Protein AF-A0A383DYS8-F1 (afdb_monomer)

Solvent-accessible surface area (backbone atoms only — not comparable to full-atom values): 9054 Å² total; per-residue (Å²): 128,82,78,62,82,62,44,72,35,38,38,35,39,25,39,68,44,49,93,46,47,67,66,48,52,56,53,42,58,74,73,29,46,43,24,42,40,34,39,38,28,48,48,77,87,46,41,57,58,42,48,42,67,73,48,41,91,78,48,90,50,49,67,63,46,38,71,62,23,44,69,60,57,23,38,40,39,34,32,31,39,77,76,75,42,75,44,79,42,90,48,103,81,53,85,42,67,26,31,48,66,52,46,52,49,50,55,51,52,20,60,74,74,68,41,85,82,34,51,49,61,36,39,31,69,66,48,25,32,52,51,37,27,34,73,70,70,28,49,59,75,68,46,52,75,75,49,53,90,55,49,88,82,67,72,44,79,44,82,55,65,64,106

Sequence (163 aa):
MPKSDSKLYLFIIWEKSRNKTDEILDDLRKKFVIRDVYQVKWSKENFLNNLRRFYGKTLPDAQEKAKVCGTGPFLVIIISDLYPKFDYSENMFEEDLVNSNINESKIKYRKWIGGDFTVHSSISDNETSHNLTLLFGKNPHDFEKDLPEEWNGSIKNLELDLI

Foldseek 3Di:
DPFDPWDKKKKKQFPLLCPCVVVLVVVCVVFWFFFAKAFEAEDLVCQLVLQCQLCPPVPPHSVVLCVQRPRGTMMMIMTTGRDFDWDFDPDVPDTATFGPVQVVSQVVSCVVSVHPSSMDMDGGLVSRQSNCCFRPVDGRVVVVVPTHPHYPPDYHYYYDGTD

Organism: NCBI:txid408172

Nearest PDB structures (foldseek):
  8otz-assembly1_AV  TM=6.382E-01  e=3.221E-04  Bos taurus
  1mn9-assembly1_A  TM=6.328E-01  e=7.641E-04  Dictyostelium discoideum
  1nsp-assembly1_A  TM=6.684E-01  e=1.937E-03  Dictyostelium discoideum
  2az3-assembly2_E  TM=6.069E-01  e=2.527E-03  Halobacterium salinarum
  9cpc-assembly1_4W  TM=6.355E-01  e=2.700E-03  Sus scrofa

pLDDT: mean 90.36, std 12.46, range [33.91, 98.62]

Radius of gyration: 15.09 Å; Cα contacts (8 Å, |Δi|>4): 283; chains: 1; bounding box: 35×35×38 Å

Mean predicted aligned error: 4.65 Å

Structure (mmCIF, N/CA/C/O backbone):
data_AF-A0A383DYS8-F1
#
_entry.id   AF-A0A383DYS8-F1
#
loop_
_atom_site.group_PDB
_atom_site.id
_atom_site.type_symbol
_atom_site.label_atom_id
_atom_site.label_alt_id
_atom_site.label_comp_id
_atom_site.label_asym_id
_atom_site.label_entity_id
_atom_site.label_seq_id
_atom_site.pdbx_PDB_ins_code
_atom_site.Cartn_x
_atom_site.Cartn_y
_atom_site.Cartn_z
_atom_site.occupancy
_atom_site.B_iso_or_equiv
_atom_site.auth_seq_id
_atom_site.auth_comp_id
_atom_site.auth_asym_id
_atom_site.auth_atom_id
_atom_site.pdbx_PDB_model_num
ATOM 1 N N . MET A 1 1 ? 20.181 -12.292 -20.214 1.00 37.97 1 MET A N 1
ATOM 2 C CA . MET A 1 1 ? 20.217 -11.090 -19.354 1.00 37.97 1 MET A CA 1
ATOM 3 C C . MET A 1 1 ? 20.120 -11.568 -17.918 1.00 37.97 1 MET A C 1
ATOM 5 O O . MET A 1 1 ? 19.311 -12.464 -17.694 1.00 37.97 1 MET A O 1
ATOM 9 N N . PRO A 1 2 ? 20.948 -11.082 -16.979 1.00 33.91 2 PRO A N 1
ATOM 10 C CA . PRO A 1 2 ? 20.745 -11.434 -15.582 1.00 33.91 2 PRO A CA 1
ATOM 11 C C . PRO A 1 2 ? 19.365 -10.910 -15.173 1.00 33.91 2 PRO A C 1
ATOM 13 O O . PRO A 1 2 ? 19.028 -9.774 -15.508 1.00 33.91 2 PRO A O 1
ATOM 16 N N . LYS A 1 3 ? 18.547 -11.750 -14.525 1.00 38.38 3 LYS A N 1
ATOM 17 C CA . LYS A 1 3 ? 17.358 -11.282 -13.803 1.00 38.38 3 LYS A CA 1
ATOM 18 C C . LYS A 1 3 ? 17.862 -10.197 -12.853 1.00 38.38 3 LYS A C 1
ATOM 20 O O . LYS A 1 3 ? 18.691 -10.510 -12.005 1.00 38.38 3 LYS A O 1
ATOM 25 N N . SER A 1 4 ? 17.439 -8.943 -13.019 1.00 47.19 4 SER A N 1
ATOM 26 C CA . SER A 1 4 ? 17.582 -8.005 -11.908 1.00 47.19 4 SER A CA 1
ATOM 27 C C . SER A 1 4 ? 16.820 -8.608 -10.737 1.00 47.19 4 SER A C 1
ATOM 29 O O . SER A 1 4 ? 15.734 -9.154 -10.961 1.00 47.19 4 SER A O 1
ATOM 31 N N . ASP A 1 5 ? 17.378 -8.549 -9.531 1.00 59.31 5 ASP A N 1
ATOM 32 C CA . ASP A 1 5 ? 16.686 -9.000 -8.328 1.00 59.31 5 ASP A CA 1
ATOM 33 C C . ASP A 1 5 ? 15.311 -8.325 -8.288 1.00 59.31 5 ASP A C 1
ATOM 35 O O . ASP A 1 5 ? 15.200 -7.102 -8.188 1.00 59.31 5 ASP A O 1
ATOM 39 N N . SER A 1 6 ? 14.267 -9.125 -8.508 1.00 61.75 6 SER A N 1
ATOM 40 C CA . SER A 1 6 ? 12.882 -8.667 -8.523 1.00 61.75 6 SER A CA 1
ATOM 41 C C . SER A 1 6 ? 12.604 -8.006 -7.180 1.00 61.75 6 SER A C 1
ATOM 43 O O . SER A 1 6 ? 12.701 -8.664 -6.147 1.00 61.75 6 SER A O 1
ATOM 45 N N . LYS A 1 7 ? 12.263 -6.716 -7.184 1.00 84.81 7 LYS A N 1
ATOM 46 C CA . LYS A 1 7 ? 12.041 -5.969 -5.946 1.00 84.81 7 LYS A CA 1
ATOM 47 C C . LYS A 1 7 ? 10.571 -5.961 -5.569 1.00 84.81 7 LYS A C 1
ATOM 49 O O . LYS A 1 7 ? 9.701 -5.763 -6.422 1.00 84.81 7 LYS A O 1
ATOM 54 N N . LEU A 1 8 ? 10.314 -6.175 -4.282 1.00 93.56 8 LEU A N 1
ATOM 55 C CA . LEU A 1 8 ? 8.991 -6.010 -3.704 1.00 93.56 8 LEU A CA 1
ATOM 56 C C . LEU A 1 8 ? 8.644 -4.528 -3.593 1.00 93.56 8 LEU A C 1
ATOM 58 O O . LEU A 1 8 ? 9.478 -3.711 -3.218 1.00 93.56 8 LEU A O 1
ATOM 62 N N . TYR A 1 9 ? 7.386 -4.217 -3.864 1.00 96.75 9 TYR A N 1
ATOM 63 C CA . TYR A 1 9 ? 6.758 -2.938 -3.561 1.00 96.75 9 TYR A CA 1
ATOM 64 C C . TYR A 1 9 ? 5.349 -3.201 -3.045 1.00 96.75 9 TYR A C 1
ATOM 66 O O . TYR A 1 9 ? 4.821 -4.315 -3.150 1.00 96.75 9 TYR A O 1
ATOM 74 N N . LEU A 1 10 ? 4.709 -2.167 -2.513 1.00 97.69 10 LEU A N 1
ATOM 75 C CA . LEU A 1 10 ? 3.309 -2.254 -2.130 1.00 97.69 10 LEU A CA 1
ATOM 76 C C . LEU A 1 10 ? 2.503 -1.054 -2.588 1.00 97.69 10 LEU A C 1
ATOM 78 O O . LEU A 1 10 ? 3.003 0.066 -2.659 1.00 97.69 10 LEU A O 1
ATOM 82 N N . PHE A 1 11 ? 1.224 -1.309 -2.839 1.00 98.38 11 PHE A N 1
ATOM 83 C CA . PHE A 1 11 ? 0.191 -0.297 -3.002 1.00 98.38 11 PHE A CA 1
ATOM 84 C C . PHE A 1 11 ? -0.810 -0.401 -1.858 1.00 98.38 11 PHE A C 1
ATOM 86 O O . PHE A 1 11 ? -1.188 -1.499 -1.456 1.00 98.38 11 PHE A O 1
ATOM 93 N N . ILE A 1 12 ? -1.279 0.746 -1.372 1.00 98.06 12 ILE A N 1
ATOM 94 C CA . ILE A 1 12 ? -2.376 0.839 -0.415 1.00 98.06 12 ILE A CA 1
ATOM 95 C C . ILE A 1 12 ? -3.537 1.586 -1.056 1.00 98.06 12 ILE A C 1
ATOM 97 O O . ILE A 1 12 ? -3.393 2.749 -1.446 1.00 98.06 12 ILE A O 1
ATOM 101 N N . ILE A 1 13 ? -4.694 0.930 -1.113 1.00 97.56 13 ILE A N 1
ATOM 102 C CA . ILE A 1 13 ? -5.968 1.545 -1.485 1.00 97.56 13 ILE A CA 1
ATOM 103 C C . ILE A 1 13 ? -6.761 1.771 -0.204 1.00 97.56 13 ILE A C 1
ATOM 105 O O . ILE A 1 13 ? -7.290 0.826 0.388 1.00 97.56 13 ILE A O 1
ATOM 109 N N . TRP A 1 14 ? -6.836 3.028 0.219 1.00 96.88 14 TRP A N 1
ATOM 110 C CA . TRP A 1 14 ? -7.553 3.426 1.425 1.00 96.88 14 TRP A CA 1
ATOM 111 C C . TRP A 1 14 ? -9.068 3.204 1.308 1.00 96.88 14 TRP A C 1
ATOM 113 O O . TRP A 1 14 ? -9.600 3.212 0.199 1.00 96.88 14 TRP A O 1
ATOM 123 N N . GLU A 1 15 ? -9.761 3.040 2.441 1.00 96.69 15 GLU A N 1
ATOM 124 C CA . GLU A 1 15 ? -11.201 2.722 2.538 1.00 96.69 15 GLU A CA 1
ATOM 125 C C . GLU A 1 15 ? -12.067 3.555 1.575 1.00 96.69 15 GLU A C 1
ATOM 127 O O . GLU A 1 15 ? -12.825 3.012 0.771 1.00 96.69 15 GLU A O 1
ATOM 132 N N . LYS A 1 16 ? -11.924 4.884 1.594 1.00 95.25 16 LYS A N 1
ATOM 133 C CA . LYS A 1 16 ? -12.742 5.783 0.759 1.00 95.25 16 LYS A CA 1
ATOM 134 C C . LYS A 1 16 ? -12.380 5.773 -0.727 1.00 95.25 16 LYS A C 1
ATOM 136 O O . LYS A 1 16 ? -13.088 6.363 -1.532 1.00 95.25 16 LYS A O 1
ATOM 141 N N . SER A 1 17 ? -11.286 5.113 -1.094 1.00 94.94 17 SER A N 1
ATOM 142 C CA . SER A 1 17 ? -10.762 5.024 -2.464 1.00 94.94 17 SER A CA 1
ATOM 143 C C . SER A 1 17 ? -11.012 3.654 -3.109 1.00 94.94 17 SER A C 1
ATOM 145 O O . SER A 1 17 ? -10.493 3.349 -4.183 1.00 94.94 17 SER A O 1
ATOM 147 N N . ARG A 1 18 ? -11.812 2.798 -2.458 1.00 94.81 18 ARG A N 1
ATOM 148 C CA . ARG A 1 18 ? -12.066 1.413 -2.881 1.00 94.81 18 ARG A CA 1
ATOM 149 C C . ARG A 1 18 ? -12.969 1.281 -4.110 1.00 94.81 18 ARG A C 1
ATOM 151 O O . ARG A 1 18 ? -13.018 0.196 -4.684 1.00 94.81 18 ARG A O 1
ATOM 158 N N . ASN A 1 19 ? -13.617 2.355 -4.565 1.00 94.19 19 ASN A N 1
ATOM 159 C CA . ASN A 1 19 ? -14.488 2.359 -5.751 1.00 94.19 19 ASN A CA 1
ATOM 160 C C . ASN A 1 19 ? -13.761 2.025 -7.068 1.00 94.19 19 ASN A C 1
ATOM 162 O O . ASN A 1 19 ? -14.419 1.770 -8.071 1.00 94.19 19 ASN A O 1
ATOM 166 N N . LYS A 1 20 ? -12.422 2.037 -7.072 1.00 95.12 20 LYS A N 1
ATOM 167 C CA . LYS A 1 20 ? -11.571 1.721 -8.230 1.00 95.12 20 LYS A CA 1
ATOM 168 C C . LYS A 1 20 ? -10.689 0.487 -8.026 1.00 95.12 20 LYS A C 1
ATOM 170 O O . LYS A 1 20 ? -9.748 0.275 -8.782 1.00 95.12 20 LYS A O 1
ATOM 175 N N . THR A 1 21 ? -10.980 -0.325 -7.009 1.00 96.62 21 THR A N 1
ATOM 176 C CA . THR A 1 21 ? -10.152 -1.484 -6.634 1.00 96.62 21 THR A CA 1
ATOM 177 C C . THR A 1 21 ? -9.914 -2.441 -7.795 1.00 96.62 21 THR A C 1
ATOM 179 O O . THR A 1 21 ? -8.760 -2.755 -8.075 1.00 96.62 21 THR A O 1
ATOM 182 N N . ASP A 1 22 ? -10.977 -2.885 -8.465 1.00 97.00 22 ASP A N 1
ATOM 183 C CA . ASP A 1 22 ? -10.871 -3.916 -9.503 1.00 97.00 22 ASP A CA 1
ATOM 184 C C . ASP A 1 22 ? -10.093 -3.396 -10.716 1.00 97.00 22 ASP A C 1
ATOM 186 O O . ASP A 1 22 ? -9.176 -4.051 -11.200 1.00 97.00 22 ASP A O 1
ATOM 190 N N . GLU A 1 23 ? -10.366 -2.153 -11.123 1.00 97.81 23 GLU A N 1
ATOM 191 C CA . GLU A 1 23 ? -9.649 -1.475 -12.209 1.00 97.81 23 GLU A CA 1
ATOM 192 C C . GLU A 1 23 ? -8.147 -1.329 -11.903 1.00 97.81 23 GLU A C 1
ATOM 194 O O . GLU A 1 23 ? -7.306 -1.523 -12.785 1.00 97.81 23 GLU A O 1
ATOM 199 N N . ILE A 1 24 ? -7.795 -1.011 -10.651 1.00 98.19 24 ILE A N 1
ATOM 200 C CA . ILE A 1 24 ? -6.401 -0.915 -10.198 1.00 98.19 24 ILE A CA 1
ATOM 201 C C . ILE A 1 24 ? -5.740 -2.297 -10.182 1.00 98.19 24 ILE A C 1
ATOM 203 O O . ILE A 1 24 ? -4.634 -2.435 -10.698 1.00 98.19 24 ILE A O 1
ATOM 207 N N . LEU A 1 25 ? -6.399 -3.321 -9.630 1.00 98.12 25 LEU A N 1
ATOM 208 C CA . LEU A 1 25 ? -5.870 -4.689 -9.605 1.00 98.12 25 LEU A CA 1
ATOM 209 C C . LEU A 1 25 ? -5.626 -5.221 -11.020 1.00 98.12 25 LEU A C 1
ATOM 211 O O . LEU A 1 25 ? -4.576 -5.807 -11.278 1.00 98.12 25 LEU A O 1
ATOM 215 N N . ASP A 1 26 ? -6.546 -4.974 -11.948 1.00 98.00 26 ASP A N 1
ATOM 216 C CA . ASP A 1 26 ? -6.403 -5.403 -13.337 1.00 98.00 26 ASP A CA 1
ATOM 217 C C . ASP A 1 26 ? -5.269 -4.679 -14.071 1.00 98.00 26 ASP A C 1
ATOM 219 O O . ASP A 1 26 ? -4.589 -5.289 -14.898 1.00 98.00 26 ASP A O 1
ATOM 223 N N . ASP A 1 27 ? -5.027 -3.396 -13.787 1.00 98.50 27 ASP A N 1
ATOM 224 C CA . ASP A 1 27 ? -3.866 -2.680 -14.333 1.00 98.50 27 ASP A CA 1
ATOM 225 C C . ASP A 1 27 ? -2.551 -3.170 -13.716 1.00 98.50 27 ASP A C 1
ATOM 227 O O . ASP A 1 27 ? -1.567 -3.332 -14.438 1.00 98.50 27 ASP A O 1
ATOM 231 N N . LEU A 1 28 ? -2.538 -3.447 -12.408 1.00 98.19 28 LEU A N 1
ATOM 232 C CA . LEU A 1 28 ? -1.371 -3.981 -11.708 1.00 98.19 28 LEU A CA 1
ATOM 233 C C . LEU A 1 28 ? -0.977 -5.357 -12.254 1.00 98.19 28 LEU A C 1
ATOM 235 O O . LEU A 1 28 ? 0.188 -5.540 -12.590 1.00 98.19 28 LEU A O 1
ATOM 239 N N . ARG A 1 29 ? -1.930 -6.284 -12.439 1.00 96.81 29 ARG A N 1
ATOM 240 C CA . ARG A 1 29 ? -1.667 -7.623 -13.015 1.00 96.81 29 ARG A CA 1
ATOM 241 C C . ARG A 1 29 ? -1.063 -7.574 -14.419 1.00 96.81 29 ARG A C 1
ATOM 243 O O . ARG A 1 29 ? -0.331 -8.474 -14.807 1.00 96.81 29 ARG A O 1
ATOM 250 N N . LYS A 1 30 ? -1.377 -6.540 -15.205 1.00 97.00 30 LYS A N 1
ATOM 251 C CA . LYS A 1 30 ? -0.834 -6.374 -16.567 1.00 97.00 30 LYS A CA 1
ATOM 252 C C . LYS A 1 30 ? 0.614 -5.886 -16.577 1.00 97.00 30 LYS A C 1
ATOM 254 O O . LYS A 1 30 ? 1.271 -5.995 -17.608 1.00 97.00 30 LYS A O 1
ATOM 259 N N . LYS A 1 31 ? 1.081 -5.294 -15.477 1.00 95.94 31 LYS A N 1
ATOM 260 C CA . LYS A 1 31 ? 2.380 -4.610 -15.388 1.00 95.94 31 LYS A CA 1
ATOM 261 C C . LYS A 1 31 ? 3.365 -5.295 -14.450 1.00 95.94 31 LYS A C 1
ATOM 263 O O . LYS A 1 31 ? 4.566 -5.215 -14.679 1.00 95.94 31 LYS A O 1
ATOM 268 N N . PHE A 1 32 ? 2.860 -5.926 -13.399 1.00 97.12 32 PHE A N 1
ATOM 269 C CA . PHE A 1 32 ? 3.630 -6.467 -12.290 1.00 97.12 32 PHE A CA 1
ATOM 270 C C . PHE A 1 32 ? 3.116 -7.854 -11.922 1.00 97.12 32 PHE A C 1
ATOM 272 O O . PHE A 1 32 ? 1.974 -8.208 -12.220 1.00 97.12 32 PHE A O 1
ATOM 279 N N . VAL A 1 33 ? 3.934 -8.611 -11.195 1.00 97.44 33 VAL A N 1
ATOM 280 C CA . VAL A 1 33 ? 3.469 -9.840 -10.549 1.00 97.44 33 VAL A CA 1
ATOM 281 C C . VAL A 1 33 ? 2.857 -9.451 -9.212 1.00 97.44 33 VAL A C 1
ATOM 283 O O . VAL A 1 33 ? 3.567 -8.984 -8.323 1.00 97.44 33 VAL A O 1
ATOM 286 N N . ILE A 1 34 ? 1.544 -9.619 -9.050 1.00 98.31 34 ILE A N 1
ATOM 287 C CA . ILE A 1 34 ? 0.929 -9.480 -7.725 1.00 98.31 34 ILE A CA 1
ATOM 288 C C . ILE A 1 34 ? 1.339 -10.701 -6.908 1.00 98.31 34 ILE A C 1
ATOM 290 O O . ILE A 1 34 ? 1.067 -11.826 -7.311 1.00 98.31 34 ILE A O 1
ATOM 294 N N . ARG A 1 35 ? 1.999 -10.477 -5.773 1.00 97.75 35 ARG A N 1
ATOM 295 C CA . ARG A 1 35 ? 2.481 -11.534 -4.879 1.00 97.75 35 ARG A CA 1
ATOM 296 C C . ARG A 1 35 ? 1.420 -11.910 -3.860 1.00 97.75 35 ARG A C 1
ATOM 298 O O . ARG A 1 35 ? 1.191 -13.084 -3.630 1.00 97.75 35 ARG A O 1
ATOM 305 N N . ASP A 1 36 ? 0.730 -10.937 -3.276 1.00 97.88 36 ASP A N 1
ATOM 306 C CA . ASP A 1 36 ? -0.369 -11.211 -2.348 1.00 97.88 36 ASP A CA 1
ATOM 307 C C . ASP A 1 36 ? -1.238 -9.970 -2.128 1.00 97.88 36 ASP A C 1
ATOM 309 O O . ASP A 1 36 ? -0.841 -8.847 -2.462 1.00 97.88 36 ASP A O 1
ATOM 313 N N . VAL A 1 37 ? -2.423 -10.165 -1.552 1.00 98.50 37 VAL A N 1
ATOM 314 C CA . VAL A 1 37 ? -3.371 -9.086 -1.270 1.00 98.50 37 VAL A CA 1
ATOM 315 C C . VAL A 1 37 ? -3.971 -9.246 0.121 1.00 98.50 37 VAL A C 1
ATOM 317 O O . VAL A 1 37 ? -4.589 -10.261 0.443 1.00 98.50 37 VAL A O 1
ATOM 320 N N . TYR A 1 38 ? -3.858 -8.190 0.925 1.00 98.25 38 TYR A N 1
ATOM 321 C CA . TYR A 1 38 ? -4.343 -8.145 2.298 1.00 98.25 38 TYR A CA 1
ATOM 322 C C . TYR A 1 38 ? -5.402 -7.065 2.469 1.00 98.25 38 TYR A C 1
ATOM 324 O O . TYR A 1 38 ? -5.195 -5.916 2.086 1.00 98.25 38 TYR A O 1
ATOM 332 N N . GLN A 1 39 ? -6.513 -7.408 3.108 1.00 98.19 39 GLN A N 1
ATOM 333 C CA . GLN A 1 39 ? -7.421 -6.434 3.692 1.00 98.19 39 GLN A CA 1
ATOM 334 C C . GLN A 1 39 ? -6.975 -6.175 5.128 1.00 98.19 39 GLN A C 1
ATOM 336 O O . GLN A 1 39 ? -7.161 -7.020 6.004 1.00 98.19 39 GLN A O 1
ATOM 341 N N . VAL A 1 40 ? -6.376 -5.011 5.350 1.00 97.81 40 VAL A N 1
ATOM 342 C CA . VAL A 1 40 ? -5.844 -4.593 6.645 1.00 97.81 40 VAL A CA 1
ATOM 343 C C . VAL A 1 40 ? -6.845 -3.682 7.336 1.00 97.81 40 VAL A C 1
ATOM 345 O O . VAL A 1 40 ? -7.438 -2.798 6.715 1.00 97.81 40 VAL A O 1
ATOM 348 N N . LYS A 1 41 ? -7.020 -3.877 8.638 1.00 97.38 41 LYS A N 1
ATOM 349 C CA . LYS A 1 41 ? -7.847 -3.017 9.479 1.00 97.38 41 LYS A CA 1
ATOM 350 C C . LYS A 1 41 ? -7.102 -2.695 10.764 1.00 97.38 41 LYS A C 1
ATOM 352 O O . LYS A 1 41 ? -6.764 -3.587 11.536 1.00 97.38 41 LYS A O 1
ATOM 357 N N . TRP A 1 42 ? -6.881 -1.406 10.979 1.00 97.06 42 TRP A N 1
ATOM 358 C CA . TRP A 1 42 ? -6.383 -0.871 12.243 1.00 97.06 42 TRP A CA 1
ATOM 359 C C . TRP A 1 42 ? -7.538 -0.675 13.225 1.00 97.06 42 TRP A C 1
ATOM 361 O O . TRP A 1 42 ? -8.695 -0.524 12.810 1.00 97.06 42 TRP A O 1
ATOM 371 N N . SER A 1 43 ? -7.241 -0.650 14.524 1.00 95.69 43 SER A N 1
ATOM 372 C CA . SER A 1 43 ? -8.254 -0.291 15.518 1.00 95.69 43 SER A CA 1
ATOM 373 C C . SER A 1 43 ? -8.658 1.177 15.350 1.00 95.69 43 SER A C 1
ATOM 375 O O . SER A 1 43 ? -7.862 2.030 14.936 1.00 95.69 43 SER A O 1
ATOM 377 N N . LYS A 1 44 ? -9.923 1.497 15.646 1.00 92.06 44 LYS A N 1
ATOM 378 C CA . LYS A 1 44 ? -10.431 2.870 15.484 1.00 92.06 44 LYS A CA 1
ATOM 379 C C . LYS A 1 44 ? -9.719 3.828 16.434 1.00 92.06 44 LYS A C 1
ATOM 381 O O . LYS A 1 44 ? -9.465 4.976 16.076 1.00 92.06 44 LYS A O 1
ATOM 386 N N . GLU A 1 45 ? -9.386 3.332 17.618 1.00 93.75 45 GLU A N 1
ATOM 387 C CA . GLU A 1 45 ? -8.706 4.038 18.694 1.00 93.75 45 GLU A CA 1
ATOM 388 C C . GLU A 1 45 ? -7.275 4.417 18.290 1.00 93.75 45 GLU A C 1
ATOM 390 O O . GLU A 1 45 ? -6.844 5.544 18.541 1.00 93.75 45 GLU A O 1
ATOM 395 N N . ASN A 1 46 ? -6.558 3.519 17.601 1.00 94.69 46 ASN A N 1
ATOM 396 C CA . ASN A 1 46 ? -5.170 3.752 17.198 1.00 94.69 46 ASN A CA 1
ATOM 397 C C . ASN A 1 46 ? -5.011 4.308 15.782 1.00 94.69 46 ASN A C 1
ATOM 399 O O . ASN A 1 46 ? -3.899 4.687 15.420 1.00 94.69 46 ASN A O 1
ATOM 403 N N . PHE A 1 47 ? -6.076 4.425 14.983 1.00 94.94 47 PHE A N 1
ATOM 404 C CA . PHE A 1 47 ? -5.975 4.793 13.566 1.00 94.94 47 PHE A CA 1
ATOM 405 C C . PHE A 1 47 ? -5.135 6.057 13.311 1.00 94.94 47 PHE A C 1
ATOM 407 O O . PHE A 1 47 ? -4.220 6.062 12.487 1.00 94.94 47 PHE A O 1
ATOM 414 N N . LEU A 1 48 ? -5.404 7.135 14.053 1.00 94.94 48 LEU A N 1
ATOM 415 C CA . LEU A 1 48 ? -4.666 8.394 13.909 1.00 94.94 48 LEU A CA 1
ATOM 416 C C . LEU A 1 48 ? -3.208 8.272 14.352 1.00 94.94 48 LEU A C 1
ATOM 418 O O . LEU A 1 48 ? -2.332 8.912 13.772 1.00 94.94 48 LEU A O 1
ATOM 422 N N . ASN A 1 49 ? -2.939 7.472 15.385 1.00 95.06 49 ASN A N 1
ATOM 423 C CA . ASN A 1 49 ? -1.577 7.200 15.825 1.00 95.06 49 ASN A CA 1
ATOM 424 C C . ASN A 1 49 ? -0.819 6.390 14.765 1.00 95.06 49 ASN A C 1
ATOM 426 O O . ASN A 1 49 ? 0.300 6.746 14.403 1.00 95.06 49 ASN A O 1
ATOM 430 N N . ASN A 1 50 ? -1.462 5.374 14.191 1.00 96.19 50 ASN A N 1
ATOM 431 C CA . ASN A 1 50 ? -0.901 4.571 13.115 1.00 96.19 50 ASN A CA 1
ATOM 432 C C . ASN A 1 50 ? -0.596 5.426 11.881 1.00 96.19 50 ASN A C 1
ATOM 434 O O . ASN A 1 50 ? 0.504 5.328 11.351 1.00 96.19 50 ASN A O 1
ATOM 438 N N . LEU A 1 51 ? -1.485 6.343 11.477 1.00 94.31 51 LEU A N 1
ATOM 439 C CA . LEU A 1 51 ? -1.190 7.290 10.393 1.00 94.31 51 LEU A CA 1
ATOM 440 C C . LEU A 1 51 ? 0.068 8.120 10.671 1.00 94.31 51 LEU A C 1
ATOM 442 O O . LEU A 1 51 ? 0.929 8.235 9.797 1.00 94.31 51 LEU A O 1
ATOM 446 N N . ARG A 1 52 ? 0.189 8.681 11.883 1.00 94.50 52 ARG A N 1
ATOM 447 C CA . ARG A 1 52 ? 1.360 9.481 12.279 1.00 94.50 52 ARG A CA 1
ATOM 448 C C . ARG A 1 52 ? 2.645 8.666 12.237 1.00 94.50 52 ARG A C 1
ATOM 450 O O . ARG A 1 52 ? 3.648 9.167 11.749 1.00 94.50 52 ARG A O 1
ATOM 457 N N . ARG A 1 53 ? 2.619 7.420 12.710 1.00 93.81 53 ARG A N 1
ATOM 458 C CA . ARG A 1 53 ? 3.779 6.516 12.665 1.00 93.81 53 ARG A CA 1
ATOM 459 C C . ARG A 1 53 ? 4.129 6.107 11.235 1.00 93.81 53 ARG A C 1
ATOM 461 O O . ARG A 1 53 ? 5.299 6.115 10.872 1.00 93.81 53 ARG A O 1
ATOM 468 N N . PHE A 1 54 ? 3.118 5.798 10.424 1.00 93.56 54 PHE A N 1
ATOM 469 C CA . PHE A 1 54 ? 3.283 5.338 9.048 1.00 93.56 54 PHE A CA 1
ATOM 470 C C . PHE A 1 54 ? 3.933 6.399 8.160 1.00 93.56 54 PHE A C 1
ATOM 472 O O . PHE A 1 54 ? 4.927 6.124 7.494 1.00 93.56 54 PHE A O 1
ATOM 479 N N . TYR A 1 55 ? 3.397 7.619 8.188 1.00 89.88 55 TYR A N 1
ATOM 480 C CA . TYR A 1 55 ? 3.859 8.722 7.345 1.00 89.88 55 TYR A CA 1
ATOM 481 C C . TYR A 1 55 ? 4.943 9.592 8.004 1.00 89.88 55 TYR A C 1
ATOM 483 O O . TYR A 1 55 ? 5.668 10.315 7.315 1.00 89.88 55 TYR A O 1
ATOM 491 N N . GLY A 1 56 ? 5.078 9.547 9.331 1.00 88.94 56 GLY A N 1
ATOM 492 C CA . GLY A 1 56 ? 6.074 10.318 10.067 1.00 88.94 56 GLY A CA 1
ATOM 493 C C . GLY A 1 56 ? 6.004 11.813 9.748 1.00 88.94 56 GLY A C 1
ATOM 494 O O . GLY A 1 56 ? 4.932 12.416 9.715 1.00 88.94 56 GLY A O 1
ATOM 495 N N . LYS A 1 57 ? 7.166 12.409 9.462 1.00 83.38 57 LYS A N 1
ATOM 496 C CA . LYS A 1 57 ? 7.308 13.842 9.149 1.00 83.38 57 LYS A CA 1
ATOM 497 C C . LYS A 1 57 ? 6.629 14.265 7.840 1.00 83.38 57 LYS A C 1
ATOM 499 O O . LYS A 1 57 ? 6.414 15.454 7.641 1.00 83.38 57 LYS A O 1
ATOM 504 N N . THR A 1 58 ? 6.290 13.320 6.960 1.00 82.94 58 THR A N 1
ATOM 505 C CA . THR A 1 58 ? 5.6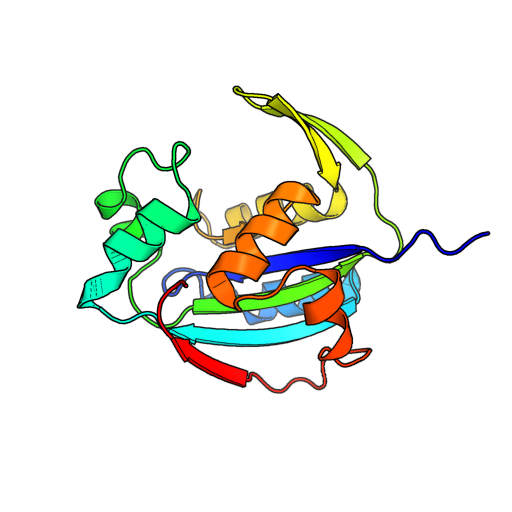14 13.619 5.683 1.00 82.94 58 THR A CA 1
ATOM 506 C C . THR A 1 58 ? 4.110 13.843 5.846 1.00 82.94 58 THR A C 1
ATOM 508 O O . THR A 1 58 ? 3.442 14.227 4.887 1.00 82.94 58 THR A O 1
ATOM 511 N N . LEU A 1 59 ? 3.566 13.619 7.050 1.00 86.00 59 LEU A N 1
ATOM 512 C CA . LEU A 1 59 ? 2.162 13.850 7.364 1.00 86.00 59 LEU A CA 1
ATOM 513 C C . LEU A 1 59 ? 1.955 15.254 7.942 1.00 86.00 59 LEU A C 1
ATOM 515 O O . LEU A 1 59 ? 2.257 15.462 9.117 1.00 86.00 59 LEU A O 1
ATOM 519 N N . PRO A 1 60 ? 1.396 16.207 7.175 1.00 81.56 60 PRO A N 1
ATOM 520 C CA . PRO A 1 60 ? 1.108 17.534 7.707 1.00 81.56 60 PRO A CA 1
ATOM 521 C C . PRO A 1 60 ? 0.005 17.488 8.774 1.00 81.56 60 PRO A C 1
ATOM 523 O O . PRO A 1 60 ? 0.142 18.102 9.827 1.00 81.56 60 PRO A O 1
ATOM 526 N N . ASP A 1 61 ? -1.068 16.725 8.528 1.00 90.38 61 ASP A N 1
ATOM 527 C CA . ASP A 1 61 ? -2.172 16.550 9.472 1.00 90.38 61 ASP A CA 1
ATOM 528 C C . ASP A 1 61 ? -2.809 15.155 9.336 1.00 90.38 61 ASP A C 1
ATOM 530 O O . ASP A 1 61 ? -3.331 14.769 8.286 1.00 90.38 61 ASP A O 1
ATOM 534 N N . ALA A 1 62 ? -2.778 14.390 10.429 1.00 90.81 62 ALA A N 1
ATOM 535 C CA . ALA A 1 62 ? -3.369 13.057 10.497 1.00 90.81 62 ALA A CA 1
ATOM 536 C C . ALA A 1 62 ? -4.903 13.067 10.447 1.00 90.81 62 ALA A C 1
ATOM 538 O O . ALA A 1 62 ? -5.492 12.119 9.929 1.00 90.81 62 ALA A O 1
ATOM 539 N N . GLN A 1 63 ? -5.552 14.110 10.967 1.00 92.56 63 GLN A N 1
ATOM 540 C CA . GLN A 1 63 ? -7.010 14.239 10.967 1.00 92.56 63 GLN A CA 1
ATOM 541 C C . GLN A 1 63 ? -7.530 14.495 9.556 1.00 92.56 63 GLN A C 1
ATOM 543 O O . GLN A 1 63 ? -8.438 13.802 9.099 1.00 92.56 63 GLN A O 1
ATOM 548 N N . GLU A 1 64 ? -6.929 15.445 8.837 1.00 91.56 64 GLU A N 1
ATOM 549 C CA . GLU A 1 64 ? -7.280 15.707 7.436 1.00 91.56 64 GLU A CA 1
ATOM 550 C C . GLU A 1 64 ? -7.017 14.480 6.566 1.00 91.56 64 GLU A C 1
ATOM 552 O O . GLU A 1 64 ? -7.875 14.070 5.781 1.00 91.56 64 GLU A O 1
ATOM 557 N N . LYS A 1 65 ? -5.881 13.805 6.778 1.00 90.38 65 LYS A N 1
ATOM 558 C CA . LYS A 1 65 ? -5.600 12.550 6.084 1.00 90.38 65 LYS A CA 1
ATOM 559 C C . LYS A 1 65 ? -6.672 11.496 6.362 1.00 90.38 65 LYS A C 1
ATOM 561 O O . LYS A 1 65 ? -7.175 10.922 5.401 1.00 90.38 65 LYS A O 1
ATOM 566 N N . ALA A 1 66 ? -7.069 11.288 7.620 1.00 93.12 66 ALA A N 1
ATOM 567 C CA . ALA A 1 66 ? -8.126 10.344 7.996 1.00 93.12 66 ALA A CA 1
ATOM 568 C C . ALA A 1 66 ? -9.482 10.674 7.349 1.00 93.12 66 ALA A C 1
ATOM 570 O O . ALA A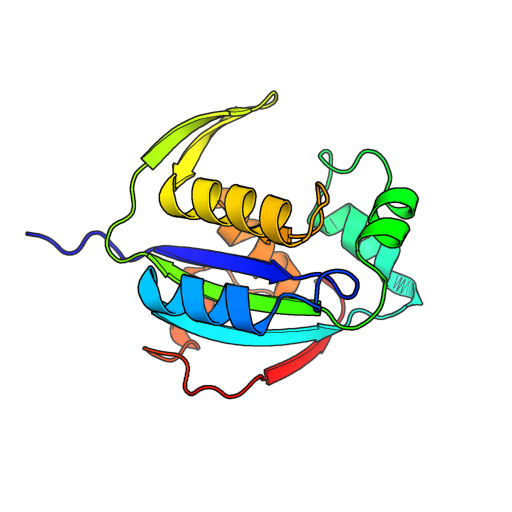 1 66 ? -10.212 9.767 6.944 1.00 93.12 66 ALA A O 1
ATOM 571 N N . LYS A 1 67 ? -9.818 11.960 7.180 1.00 92.69 67 LYS A N 1
ATOM 572 C CA . LYS A 1 67 ? -11.027 12.368 6.444 1.00 92.69 67 LYS A CA 1
ATOM 573 C C . LYS A 1 67 ? -10.977 11.932 4.980 1.00 92.69 67 LYS A C 1
ATOM 575 O O . LYS A 1 67 ? -12.013 11.514 4.460 1.00 92.69 67 LYS A O 1
ATOM 580 N N . VAL A 1 68 ? -9.808 11.999 4.342 1.00 90.38 68 VAL A N 1
ATOM 581 C CA . VAL A 1 68 ? -9.604 11.594 2.940 1.00 90.38 68 VAL A CA 1
ATOM 582 C C . VAL A 1 68 ? -9.549 10.074 2.789 1.00 90.38 68 VAL A C 1
ATOM 584 O O . VAL A 1 68 ? -10.236 9.531 1.929 1.00 90.38 68 VAL A O 1
ATOM 587 N N . CYS A 1 69 ? -8.760 9.371 3.608 1.00 92.38 69 CYS A N 1
ATOM 588 C CA . CYS A 1 69 ? -8.558 7.929 3.458 1.00 92.38 69 CYS A CA 1
ATOM 589 C C . CYS A 1 69 ? -9.690 7.080 4.060 1.00 92.38 69 CYS A C 1
ATOM 591 O O . CYS A 1 69 ? -9.937 5.981 3.565 1.00 92.38 69 CYS A O 1
ATOM 593 N N . GLY A 1 70 ? -10.422 7.598 5.050 1.00 93.81 70 GLY A N 1
ATOM 594 C CA . GLY A 1 70 ? -11.321 6.800 5.886 1.00 93.81 70 GLY A CA 1
ATOM 595 C C . GLY A 1 70 ? -10.572 6.102 7.023 1.00 93.81 70 GLY A C 1
ATOM 596 O O . GLY A 1 70 ? -9.349 6.184 7.098 1.00 93.81 70 GLY A O 1
ATOM 597 N N . THR A 1 71 ? -11.305 5.454 7.928 1.00 95.38 71 THR A N 1
ATOM 598 C CA . THR A 1 71 ? -10.754 4.761 9.114 1.00 95.38 71 THR A CA 1
ATOM 599 C C . THR A 1 71 ? -11.134 3.281 9.187 1.00 95.38 71 THR A C 1
ATOM 601 O O . THR A 1 71 ? -10.806 2.593 10.154 1.00 95.38 71 THR A O 1
ATOM 604 N N . GLY A 1 72 ? -11.846 2.784 8.179 1.00 95.88 72 GLY A N 1
ATOM 605 C CA . GLY A 1 72 ? -12.198 1.386 8.007 1.00 95.88 72 GLY A CA 1
ATOM 606 C C . GLY A 1 72 ? -11.095 0.563 7.334 1.00 95.88 72 GLY A C 1
ATOM 607 O O . GLY A 1 72 ? -9.971 1.037 7.140 1.00 95.88 72 GLY A O 1
ATOM 608 N N . PRO A 1 73 ? -11.412 -0.693 6.974 1.00 97.12 73 PRO A N 1
ATOM 609 C CA . PRO A 1 73 ? -10.477 -1.576 6.296 1.00 97.12 73 PRO A CA 1
ATOM 610 C C . PRO A 1 73 ? -9.981 -0.992 4.970 1.00 97.12 73 PRO A C 1
ATOM 612 O O . PRO A 1 73 ? -10.746 -0.433 4.181 1.00 97.12 73 PRO A O 1
ATOM 615 N N . PHE A 1 74 ? -8.696 -1.177 4.707 1.00 97.62 74 PHE A N 1
ATOM 616 C CA . PHE A 1 74 ? -8.025 -0.772 3.480 1.00 97.62 74 PHE A CA 1
ATOM 617 C C . PHE A 1 74 ? -7.287 -1.962 2.868 1.00 97.62 74 PHE A C 1
ATOM 619 O O . PHE A 1 74 ? -7.071 -2.982 3.519 1.00 97.62 74 PHE A O 1
ATOM 626 N N . LEU A 1 75 ? -6.915 -1.854 1.596 1.00 98.25 75 LEU A N 1
ATOM 627 C CA . LEU A 1 75 ? -6.253 -2.947 0.889 1.00 98.25 75 LEU A CA 1
ATOM 628 C C . LEU A 1 75 ? -4.773 -2.658 0.728 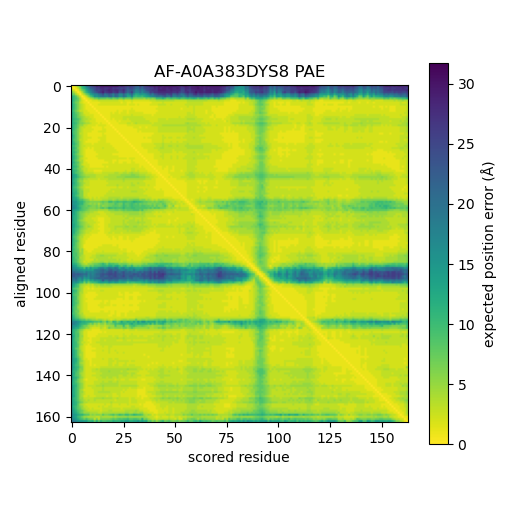1.00 98.25 75 LEU A C 1
ATOM 630 O O . LEU A 1 75 ? -4.418 -1.580 0.261 1.00 98.25 75 LEU A O 1
ATOM 634 N N . VAL A 1 76 ? -3.944 -3.637 1.058 1.00 98.38 76 VAL A N 1
ATOM 635 C CA . VAL A 1 76 ? -2.512 -3.658 0.778 1.00 98.38 76 VAL A CA 1
ATOM 636 C C . VAL A 1 76 ? -2.264 -4.705 -0.298 1.00 98.38 76 VAL A C 1
ATOM 638 O O . VAL A 1 76 ? -2.638 -5.865 -0.143 1.00 98.38 76 VAL A O 1
ATOM 641 N N . ILE A 1 77 ? -1.655 -4.290 -1.400 1.00 98.62 77 ILE A N 1
ATOM 642 C CA . ILE A 1 77 ? -1.345 -5.139 -2.549 1.00 98.62 77 ILE A CA 1
ATOM 643 C C . ILE A 1 77 ? 0.171 -5.227 -2.630 1.00 98.62 77 ILE A C 1
ATOM 645 O O . ILE A 1 77 ? 0.825 -4.205 -2.839 1.00 98.62 77 ILE A O 1
ATOM 649 N N . ILE A 1 78 ? 0.717 -6.426 -2.456 1.00 98.19 78 ILE A N 1
ATOM 650 C CA . ILE A 1 78 ? 2.151 -6.685 -2.582 1.00 98.19 78 ILE A CA 1
ATOM 651 C C . ILE A 1 78 ? 2.437 -7.080 -4.021 1.00 98.19 78 ILE A C 1
ATOM 653 O O . ILE A 1 78 ? 1.772 -7.961 -4.569 1.00 98.19 78 ILE A O 1
ATOM 657 N N . ILE A 1 79 ? 3.429 -6.443 -4.630 1.00 97.88 79 ILE A N 1
ATOM 658 C CA . ILE A 1 79 ? 3.803 -6.692 -6.019 1.00 97.88 79 ILE A CA 1
ATOM 659 C C . ILE A 1 79 ? 5.314 -6.857 -6.164 1.00 97.88 79 ILE A C 1
ATOM 661 O O . ILE A 1 79 ? 6.091 -6.346 -5.361 1.00 97.88 79 ILE A O 1
ATOM 665 N N . SER A 1 80 ? 5.713 -7.537 -7.229 1.00 96.06 80 SER A N 1
ATOM 666 C CA . SER A 1 80 ? 7.084 -7.618 -7.710 1.00 96.06 80 SER A CA 1
ATOM 667 C C . SER A 1 80 ? 7.173 -6.976 -9.091 1.00 96.06 80 SER A C 1
ATOM 669 O O . SER A 1 80 ? 6.397 -7.321 -9.990 1.00 96.06 80 SER A O 1
ATOM 671 N N . ASP A 1 81 ? 8.124 -6.059 -9.269 1.00 95.06 81 ASP A N 1
ATOM 672 C CA . ASP A 1 81 ? 8.467 -5.530 -10.591 1.00 95.06 81 ASP A CA 1
ATOM 673 C C . ASP A 1 81 ? 9.617 -6.343 -11.194 1.00 95.06 81 ASP A C 1
ATOM 675 O O . ASP A 1 81 ? 10.728 -6.368 -10.661 1.00 95.06 81 ASP A O 1
ATOM 679 N N . LEU A 1 82 ? 9.335 -7.025 -12.307 1.00 91.00 82 LEU A N 1
ATOM 680 C CA . LEU A 1 82 ? 10.313 -7.849 -13.019 1.00 91.00 82 LEU A CA 1
ATOM 681 C C . LEU A 1 82 ? 11.275 -7.016 -13.876 1.00 91.00 82 LEU A C 1
ATOM 683 O O . LEU A 1 82 ? 12.338 -7.514 -14.249 1.00 91.00 82 LEU A O 1
ATOM 687 N N . TYR A 1 83 ? 10.904 -5.774 -14.203 1.00 90.81 83 TYR A N 1
ATOM 688 C CA . TYR A 1 83 ? 11.659 -4.886 -15.085 1.00 90.81 83 TYR A CA 1
ATOM 689 C C . TYR A 1 83 ? 11.691 -3.456 -14.518 1.00 90.81 83 TYR A C 1
ATOM 691 O O . TYR A 1 83 ? 11.215 -2.519 -15.177 1.00 90.81 83 TYR A O 1
ATOM 699 N N . PRO A 1 84 ? 12.243 -3.270 -13.301 1.00 90.81 84 PRO A N 1
ATOM 700 C CA . PRO A 1 84 ? 12.230 -1.982 -12.629 1.00 90.81 84 PRO A CA 1
ATOM 701 C C . PRO A 1 84 ? 13.019 -0.940 -13.419 1.00 90.81 84 PRO A C 1
ATOM 703 O O . PRO A 1 84 ? 14.103 -1.210 -13.945 1.00 90.81 84 PRO A O 1
ATOM 706 N N . LYS A 1 85 ? 12.470 0.274 -13.480 1.00 91.38 85 LYS A N 1
ATOM 707 C CA . LYS A 1 85 ? 13.142 1.445 -14.047 1.00 91.38 85 LYS A CA 1
ATOM 708 C C . LYS A 1 85 ? 13.398 2.428 -12.931 1.00 91.38 85 LYS A C 1
ATOM 710 O O . LYS A 1 85 ? 12.447 2.909 -12.328 1.00 91.38 85 LYS A O 1
ATOM 715 N N . PHE A 1 86 ? 14.666 2.700 -12.668 1.00 90.50 86 PHE A N 1
ATOM 716 C CA . PHE A 1 86 ? 15.050 3.591 -11.591 1.00 90.50 86 PHE A CA 1
ATOM 717 C C . PHE A 1 86 ? 15.362 4.987 -12.105 1.00 90.50 86 PHE A C 1
ATOM 719 O O . PHE A 1 86 ? 16.029 5.133 -13.130 1.00 90.50 86 PHE A O 1
ATOM 726 N N . ASP A 1 87 ? 14.888 5.982 -11.369 1.00 86.50 87 ASP A N 1
ATOM 727 C CA . ASP A 1 87 ? 15.209 7.389 -11.569 1.00 86.50 87 ASP A CA 1
ATOM 728 C C . ASP A 1 87 ? 15.477 8.047 -10.212 1.00 86.50 87 ASP A C 1
ATOM 730 O O . ASP A 1 87 ? 15.056 7.534 -9.168 1.00 86.50 87 ASP A O 1
ATOM 734 N N . TYR A 1 88 ? 16.195 9.162 -10.216 1.00 81.44 88 TYR A N 1
ATOM 735 C CA . TYR A 1 88 ? 16.407 9.951 -9.009 1.00 81.44 88 TYR A CA 1
ATOM 736 C C . TYR A 1 88 ? 15.211 10.870 -8.803 1.00 81.44 88 TYR A C 1
ATOM 738 O O . TYR A 1 88 ? 14.842 11.649 -9.681 1.00 81.44 88 TYR A O 1
ATOM 746 N N . SER A 1 89 ? 14.593 10.780 -7.629 1.00 69.69 89 SER A N 1
ATOM 747 C CA . SER A 1 89 ? 13.543 11.714 -7.240 1.00 69.69 89 SER A CA 1
ATOM 748 C C . SER A 1 89 ? 14.141 12.791 -6.348 1.00 69.69 89 SER A C 1
ATOM 750 O O . SER A 1 89 ? 14.601 12.495 -5.245 1.00 69.69 89 SER A O 1
ATOM 752 N N . GLU A 1 90 ? 14.094 14.045 -6.795 1.00 56.88 90 GLU A N 1
ATOM 753 C CA . GLU A 1 90 ? 14.323 15.197 -5.921 1.00 56.88 90 GLU A CA 1
ATOM 754 C C . GLU A 1 90 ? 13.101 15.376 -5.011 1.00 56.88 90 GLU A C 1
ATOM 756 O O . GLU A 1 90 ? 12.136 16.078 -5.325 1.00 56.88 90 GLU A O 1
ATOM 761 N N . ASN A 1 91 ? 13.111 14.703 -3.865 1.00 55.09 91 ASN A N 1
ATOM 762 C CA . ASN A 1 91 ? 12.168 14.988 -2.790 1.00 55.09 91 ASN A CA 1
ATOM 763 C C . ASN A 1 91 ? 12.786 16.069 -1.888 1.00 55.09 91 ASN A C 1
ATOM 765 O O . ASN A 1 91 ? 14.001 16.132 -1.751 1.00 55.09 91 ASN A O 1
ATOM 769 N N . MET A 1 92 ? 11.973 16.888 -1.203 1.00 44.25 92 MET A N 1
ATOM 770 C CA . MET A 1 92 ? 12.442 18.009 -0.352 1.00 44.25 92 MET A CA 1
ATOM 771 C C . MET A 1 92 ? 13.434 17.640 0.775 1.00 44.25 92 MET A C 1
ATOM 773 O O . MET A 1 92 ? 13.906 18.534 1.475 1.00 44.25 92 MET A O 1
ATOM 777 N N . PHE A 1 93 ? 13.715 16.354 0.994 1.00 52.75 93 PHE A N 1
ATOM 778 C CA . PHE A 1 93 ? 14.450 15.867 2.157 1.00 52.75 93 PHE A CA 1
ATOM 779 C C . PHE A 1 93 ? 15.683 15.026 1.798 1.00 52.75 93 PHE A C 1
ATOM 781 O O . PHE A 1 93 ? 16.699 15.210 2.459 1.00 52.75 93 PHE A O 1
ATOM 788 N N . GLU A 1 94 ? 15.630 14.162 0.773 1.00 55.47 94 GLU A N 1
ATOM 789 C CA . GLU A 1 94 ? 16.745 13.293 0.348 1.00 55.47 94 GLU A CA 1
ATOM 790 C C . GLU A 1 94 ? 16.627 12.941 -1.150 1.00 55.47 94 GLU A C 1
ATOM 792 O O . GLU A 1 94 ? 15.513 12.811 -1.668 1.00 55.47 94 GLU A O 1
ATOM 797 N N . GLU A 1 95 ? 17.769 12.770 -1.830 1.00 64.38 95 GLU A N 1
ATOM 798 C CA . GLU A 1 95 ? 17.838 12.096 -3.133 1.00 64.38 95 GLU A CA 1
ATOM 799 C C . GLU A 1 95 ? 17.632 10.596 -2.9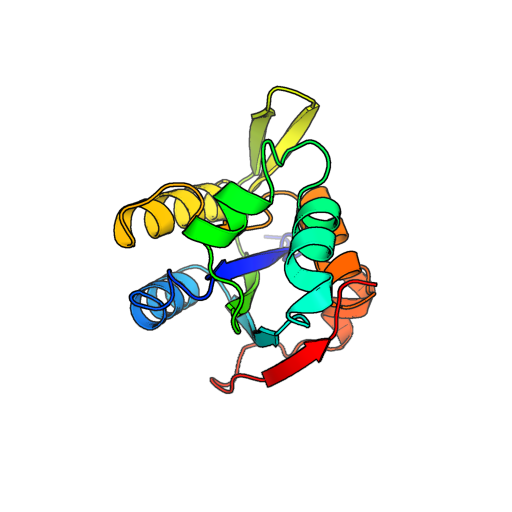08 1.00 64.38 95 GLU A C 1
ATOM 801 O O . GLU A 1 95 ? 18.479 9.931 -2.309 1.00 64.38 95 GLU A O 1
ATOM 806 N N . ASP A 1 96 ? 16.505 10.064 -3.376 1.00 72.19 96 ASP A N 1
ATOM 807 C CA . ASP A 1 96 ? 16.213 8.632 -3.294 1.00 72.19 96 ASP A CA 1
ATOM 808 C C . ASP A 1 96 ? 16.073 8.039 -4.699 1.00 72.19 96 ASP A C 1
ATOM 810 O O . ASP A 1 96 ? 15.553 8.677 -5.624 1.00 72.19 96 ASP A O 1
ATOM 814 N N . LEU A 1 97 ? 16.548 6.803 -4.851 1.00 87.19 97 LEU A N 1
ATOM 815 C CA . LEU A 1 97 ? 16.430 6.043 -6.086 1.00 87.19 97 LEU A CA 1
ATOM 816 C C . LEU A 1 97 ? 15.047 5.389 -6.116 1.00 87.19 97 LEU A C 1
ATOM 818 O O . LEU A 1 97 ? 14.768 4.440 -5.377 1.00 87.19 97 LEU A O 1
ATOM 822 N N . VAL A 1 98 ? 14.172 5.886 -6.984 1.00 91.38 98 VAL A N 1
ATOM 823 C CA . VAL A 1 98 ? 12.770 5.464 -7.037 1.00 91.38 98 VAL A CA 1
ATOM 824 C C . VAL A 1 98 ? 12.496 4.607 -8.261 1.00 91.38 98 VAL A C 1
ATOM 826 O O . VAL A 1 98 ? 13.051 4.834 -9.331 1.00 91.38 98 VAL A O 1
ATOM 829 N N . ASN A 1 99 ? 11.600 3.631 -8.132 1.00 94.25 99 ASN A N 1
ATOM 830 C CA . ASN A 1 99 ? 11.083 2.888 -9.272 1.00 94.25 99 ASN A CA 1
ATOM 831 C C . ASN A 1 99 ? 9.979 3.697 -9.976 1.00 94.25 99 ASN A C 1
ATOM 833 O O . ASN A 1 99 ? 8.846 3.817 -9.489 1.00 94.25 99 ASN A O 1
ATOM 837 N N . SER A 1 100 ? 10.302 4.223 -11.155 1.00 93.62 100 SER A N 1
ATOM 838 C CA . SER A 1 100 ? 9.423 5.054 -11.977 1.00 93.62 100 SER A CA 1
ATOM 839 C C . SER A 1 100 ? 8.159 4.319 -12.417 1.00 93.62 100 SER A C 1
ATOM 841 O O . SER A 1 100 ? 7.090 4.925 -12.410 1.00 93.62 100 SER A O 1
ATOM 843 N N . ASN A 1 101 ? 8.218 3.007 -12.688 1.00 95.56 101 ASN A N 1
ATOM 844 C CA . ASN A 1 101 ? 7.029 2.221 -13.056 1.00 95.56 101 ASN A CA 1
ATOM 845 C C . ASN A 1 101 ? 5.967 2.260 -11.937 1.00 95.56 101 ASN A C 1
ATOM 847 O O . ASN A 1 101 ? 4.757 2.358 -12.192 1.00 95.56 101 ASN A O 1
ATOM 851 N N . ILE A 1 102 ? 6.426 2.198 -10.681 1.00 96.19 102 ILE A N 1
ATOM 852 C CA . ILE A 1 102 ? 5.573 2.246 -9.489 1.00 96.19 102 ILE A CA 1
ATOM 853 C C . ILE A 1 102 ? 5.034 3.656 -9.287 1.00 96.19 102 ILE A C 1
ATOM 855 O O . ILE A 1 102 ? 3.830 3.833 -9.084 1.00 96.19 102 ILE A O 1
ATOM 859 N N . ASN A 1 103 ? 5.900 4.666 -9.391 1.00 95.00 103 ASN A N 1
ATOM 860 C CA . ASN A 1 103 ? 5.505 6.057 -9.204 1.00 95.00 103 ASN A CA 1
ATOM 861 C C . ASN A 1 103 ? 4.479 6.516 -10.256 1.00 95.00 103 ASN A C 1
ATOM 863 O O . ASN A 1 103 ? 3.455 7.110 -9.907 1.00 95.00 103 ASN A O 1
ATOM 867 N N . GLU A 1 104 ? 4.687 6.172 -11.527 1.00 95.69 104 GLU A N 1
ATOM 868 C CA . GLU A 1 104 ? 3.737 6.432 -12.613 1.00 95.69 104 GLU A CA 1
ATOM 869 C C . GLU A 1 104 ? 2.385 5.760 -12.357 1.00 95.69 104 GLU A C 1
ATOM 871 O O . GLU A 1 104 ? 1.333 6.384 -12.523 1.00 95.69 104 GLU A O 1
ATOM 876 N N . SER A 1 105 ? 2.395 4.503 -11.902 1.00 97.62 105 SER A N 1
ATOM 877 C CA . SER A 1 105 ? 1.170 3.766 -11.578 1.00 97.62 105 SER A CA 1
ATOM 878 C C . SER A 1 105 ? 0.443 4.392 -10.380 1.00 97.62 105 SER A C 1
ATOM 880 O O . SER A 1 105 ? -0.763 4.621 -10.457 1.00 97.62 105 SER A O 1
ATOM 882 N N . LYS A 1 106 ? 1.163 4.810 -9.329 1.00 96.38 106 LYS A N 1
ATOM 883 C CA . LYS A 1 106 ? 0.602 5.576 -8.197 1.00 96.38 106 LYS A CA 1
ATOM 884 C C . LYS A 1 106 ? -0.093 6.854 -8.671 1.00 96.38 106 LYS A C 1
ATOM 886 O O . LYS A 1 106 ? -1.235 7.108 -8.285 1.00 96.38 106 LYS A O 1
ATOM 891 N N . ILE A 1 107 ? 0.569 7.653 -9.510 1.00 95.38 107 ILE A N 1
ATOM 892 C CA . ILE A 1 107 ? 0.005 8.899 -10.057 1.00 95.38 107 ILE A CA 1
ATOM 893 C C . ILE A 1 107 ? -1.234 8.597 -10.908 1.00 95.38 107 ILE A C 1
ATOM 895 O O . ILE A 1 107 ? -2.263 9.261 -10.764 1.00 95.38 107 ILE A O 1
ATOM 899 N N . LYS A 1 108 ? -1.166 7.577 -11.767 1.00 96.81 108 LYS A N 1
ATOM 900 C CA . LYS A 1 108 ? -2.289 7.125 -12.597 1.00 96.81 108 LYS A CA 1
ATOM 901 C C . LYS A 1 108 ? -3.503 6.742 -11.748 1.00 96.81 108 LYS A C 1
ATOM 903 O O . LYS A 1 108 ? -4.604 7.208 -12.033 1.00 96.81 108 LYS A O 1
ATOM 908 N N . TYR A 1 109 ? -3.319 5.957 -10.689 1.00 97.19 109 TYR A N 1
ATOM 909 C CA . TYR A 1 109 ? -4.427 5.510 -9.839 1.00 97.19 109 TYR A CA 1
ATOM 910 C C . TYR A 1 109 ? -5.047 6.655 -9.035 1.00 97.19 109 TYR A C 1
ATOM 912 O O . TYR A 1 109 ? -6.270 6.733 -8.939 1.00 97.19 109 TYR A O 1
ATOM 920 N N . ARG A 1 110 ? -4.241 7.613 -8.556 1.00 95.62 110 ARG A N 1
ATOM 921 C CA . ARG A 1 110 ? -4.765 8.848 -7.941 1.00 95.62 110 ARG A CA 1
ATOM 922 C C . ARG A 1 110 ? -5.654 9.639 -8.906 1.00 95.62 110 ARG A C 1
ATOM 924 O O . ARG A 1 110 ? -6.728 10.092 -8.510 1.00 95.62 110 ARG A O 1
ATOM 931 N N . LYS A 1 111 ? -5.259 9.739 -10.183 1.00 95.44 111 LYS A N 1
ATOM 932 C CA . LYS A 1 111 ? -6.078 10.374 -11.234 1.00 95.44 111 LYS A CA 1
ATOM 933 C C . LYS A 1 111 ? -7.383 9.620 -11.497 1.00 95.44 111 LYS A C 1
ATOM 935 O O . LYS A 1 111 ? -8.411 10.261 -11.670 1.00 95.44 111 LYS A O 1
ATOM 940 N N . TRP A 1 112 ? -7.360 8.287 -11.511 1.00 95.81 112 TRP A N 1
ATOM 941 C CA . TRP A 1 112 ? -8.565 7.467 -11.702 1.00 95.81 112 TRP A CA 1
ATOM 942 C C . TRP A 1 112 ? -9.592 7.617 -10.581 1.00 95.81 112 TRP A C 1
ATOM 944 O O . TRP A 1 112 ? -10.792 7.567 -10.844 1.00 95.81 112 TRP A O 1
ATOM 954 N N . ILE A 1 113 ? -9.130 7.799 -9.344 1.00 94.06 113 ILE A N 1
ATOM 955 C CA . ILE A 1 113 ? -10.010 8.004 -8.187 1.00 94.06 113 ILE A CA 1
ATOM 956 C C . ILE A 1 113 ? -10.497 9.459 -8.115 1.00 94.06 113 ILE A C 1
ATOM 958 O O . ILE A 1 113 ? -11.612 9.704 -7.663 1.00 94.06 113 ILE A O 1
ATOM 962 N N . GLY A 1 114 ? -9.698 10.414 -8.599 1.00 88.56 114 GLY A N 1
ATOM 963 C CA . GLY A 1 114 ? -10.056 11.834 -8.625 1.00 88.56 114 GLY A CA 1
ATOM 964 C C . GLY A 1 114 ? -9.641 12.598 -7.368 1.00 88.56 114 GLY A C 1
ATOM 965 O O . GLY A 1 114 ? -10.312 13.550 -6.982 1.00 88.56 114 GLY A O 1
ATOM 966 N N . GLY A 1 115 ? -8.545 12.196 -6.718 1.00 81.31 115 GLY A N 1
ATOM 967 C CA . GLY A 1 115 ? -8.033 12.910 -5.552 1.00 81.31 115 GLY A CA 1
ATOM 968 C C . GLY A 1 115 ? -6.585 12.574 -5.229 1.00 81.31 115 GLY A C 1
ATOM 969 O O . GLY A 1 115 ? -6.153 11.420 -5.337 1.00 81.31 115 GLY A O 1
ATOM 970 N N . ASP A 1 116 ? -5.841 13.580 -4.780 1.00 76.06 116 ASP A N 1
ATOM 971 C CA . ASP A 1 116 ? -4.515 13.372 -4.217 1.00 76.06 116 ASP A CA 1
ATOM 972 C C . ASP A 1 116 ? -4.614 12.597 -2.897 1.00 76.06 116 ASP A C 1
ATOM 974 O O . ASP A 1 116 ? -5.608 12.663 -2.177 1.00 76.06 116 ASP A O 1
ATOM 978 N N . PHE A 1 117 ? -3.579 11.814 -2.582 1.00 82.56 117 PHE A N 1
ATOM 979 C CA . PHE A 1 117 ? -3.475 11.038 -1.335 1.00 82.56 117 PHE A CA 1
ATOM 980 C C . PHE A 1 117 ? -4.478 9.878 -1.149 1.00 82.56 117 PHE A C 1
ATOM 982 O O . PHE A 1 117 ? -4.480 9.255 -0.083 1.00 82.56 117 PHE A O 1
ATOM 989 N N . THR A 1 118 ? -5.258 9.547 -2.180 1.00 86.44 118 THR A N 1
ATOM 990 C CA . THR A 1 118 ? -6.233 8.434 -2.237 1.00 86.44 118 THR A CA 1
ATOM 991 C C . THR A 1 118 ? -5.586 7.047 -2.298 1.00 86.44 118 THR A C 1
ATOM 993 O O . THR A 1 118 ? -6.104 6.075 -1.753 1.00 86.44 118 THR A O 1
ATOM 996 N N . VAL A 1 119 ? -4.394 6.970 -2.894 1.00 93.75 119 VAL A N 1
ATOM 997 C CA . VAL A 1 119 ? -3.545 5.771 -2.949 1.00 93.75 119 VAL A CA 1
ATOM 998 C C . VAL A 1 119 ? -2.150 6.103 -2.430 1.00 93.75 119 VAL A C 1
ATOM 1000 O O . VAL A 1 119 ? -1.603 7.189 -2.688 1.00 93.75 119 VAL A O 1
ATOM 1003 N N . HIS A 1 120 ? -1.572 5.161 -1.692 1.00 95.56 120 HIS A N 1
ATOM 1004 C CA . HIS A 1 120 ? -0.163 5.157 -1.302 1.00 95.56 120 HIS A CA 1
ATOM 1005 C C . HI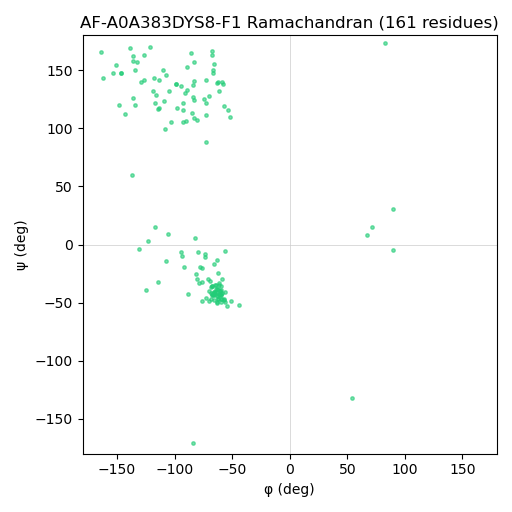S A 1 120 ? 0.580 4.044 -2.039 1.00 95.56 120 HIS A C 1
ATOM 1007 O O . HIS A 1 120 ? -0.015 3.019 -2.357 1.00 95.56 120 HIS A O 1
ATOM 1013 N N . SER A 1 121 ? 1.866 4.239 -2.305 1.00 95.69 121 SER A N 1
ATOM 1014 C CA . SER A 1 121 ? 2.752 3.151 -2.705 1.00 95.69 121 SER A CA 1
ATOM 1015 C C . SER A 1 121 ? 4.147 3.414 -2.167 1.00 95.69 121 SER A C 1
ATOM 1017 O O . SER A 1 121 ? 4.547 4.579 -2.099 1.00 95.69 121 SER A O 1
ATOM 1019 N N . SER A 1 122 ? 4.881 2.356 -1.833 1.00 94.12 122 SER A N 1
ATOM 1020 C CA . SER A 1 122 ? 6.327 2.469 -1.674 1.00 94.12 122 SER A CA 1
ATOM 1021 C C . SER A 1 122 ? 6.953 2.579 -3.062 1.00 94.12 122 SER A C 1
ATOM 1023 O O . SER A 1 122 ? 6.651 1.763 -3.930 1.00 94.12 122 SER A O 1
ATOM 1025 N N . ILE A 1 123 ? 7.748 3.615 -3.322 1.00 93.62 123 ILE A N 1
ATOM 1026 C CA . ILE A 1 123 ? 8.429 3.796 -4.616 1.00 93.62 123 ILE A CA 1
ATOM 1027 C C . ILE A 1 123 ? 9.932 3.534 -4.526 1.00 93.62 123 ILE A C 1
ATOM 1029 O O . ILE A 1 123 ? 10.554 3.333 -5.564 1.00 93.62 123 ILE A O 1
ATOM 1033 N N . SER A 1 124 ? 10.500 3.466 -3.322 1.00 91.81 124 SER A N 1
ATOM 1034 C CA . SER A 1 124 ? 11.895 3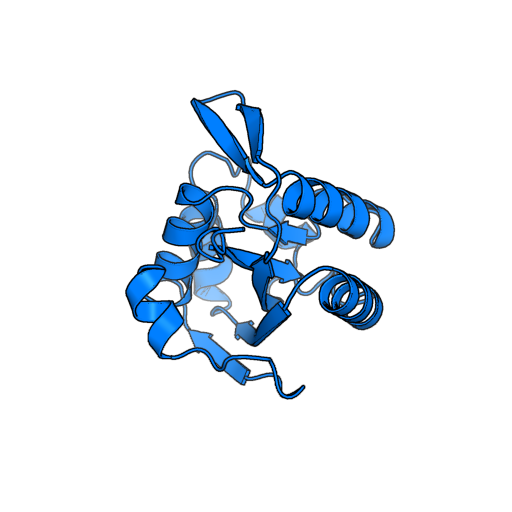.085 -3.085 1.00 91.81 124 SER A CA 1
ATOM 1035 C C . SER A 1 124 ? 12.022 1.861 -2.175 1.00 91.81 124 SER A C 1
ATOM 1037 O O . SER A 1 124 ? 11.053 1.395 -1.559 1.00 91.81 124 SER A O 1
ATOM 1039 N N . ASP A 1 125 ? 13.239 1.326 -2.086 1.00 90.56 125 ASP A N 1
ATOM 1040 C CA . ASP A 1 125 ? 13.562 0.208 -1.194 1.00 90.56 125 ASP A CA 1
ATOM 1041 C C . ASP A 1 125 ? 13.384 0.604 0.276 1.00 90.56 125 ASP A C 1
ATOM 1043 O O . ASP A 1 125 ? 12.874 -0.181 1.078 1.00 90.56 125 ASP A O 1
ATOM 1047 N N . ASN A 1 126 ? 13.761 1.839 0.620 1.00 90.25 126 ASN A N 1
ATOM 1048 C CA . ASN A 1 126 ? 13.652 2.360 1.975 1.00 90.25 126 ASN A CA 1
ATOM 1049 C C . ASN A 1 126 ? 12.183 2.484 2.402 1.00 90.25 126 ASN A C 1
ATOM 1051 O O . ASN A 1 126 ? 11.795 1.970 3.453 1.00 90.25 126 ASN A O 1
ATOM 1055 N N . GLU A 1 127 ? 11.334 3.073 1.550 1.00 92.50 127 GLU A N 1
ATOM 1056 C CA . GLU A 1 127 ? 9.892 3.135 1.811 1.00 92.50 127 GLU A CA 1
ATOM 1057 C C . GLU A 1 127 ? 9.270 1.741 1.912 1.00 92.50 127 GLU A C 1
ATOM 1059 O O . GLU A 1 127 ? 8.427 1.504 2.778 1.00 92.50 127 GLU A O 1
ATOM 1064 N N . THR A 1 128 ? 9.689 0.807 1.054 1.00 94.44 128 THR A N 1
ATOM 1065 C CA . THR A 1 128 ? 9.184 -0.571 1.084 1.00 94.44 128 THR A CA 1
ATOM 1066 C C . THR A 1 128 ? 9.544 -1.240 2.404 1.00 94.44 128 THR A C 1
ATOM 1068 O O . THR A 1 128 ? 8.667 -1.784 3.072 1.00 94.44 128 THR A O 1
ATOM 1071 N N . SER A 1 129 ? 10.810 -1.161 2.816 1.00 93.81 129 SER A N 1
ATOM 1072 C CA . SER A 1 129 ? 11.285 -1.735 4.075 1.00 93.81 129 SER A CA 1
ATOM 1073 C C . SER A 1 129 ? 10.558 -1.146 5.283 1.00 93.81 129 SER A C 1
ATOM 1075 O O . SER A 1 129 ? 10.048 -1.891 6.124 1.00 93.81 129 SER A O 1
ATOM 1077 N N . HIS A 1 130 ? 10.426 0.183 5.335 1.00 93.19 130 HIS A N 1
ATOM 1078 C CA . HIS A 1 130 ? 9.693 0.886 6.390 1.00 93.19 130 HIS A CA 1
ATOM 1079 C C . HIS A 1 130 ? 8.224 0.456 6.447 1.00 93.19 130 HIS A C 1
ATOM 1081 O O . HIS A 1 130 ? 7.712 0.097 7.508 1.00 93.19 130 HIS A O 1
ATOM 1087 N N . ASN A 1 131 ? 7.535 0.448 5.303 1.00 95.31 131 ASN A N 1
ATOM 1088 C CA . ASN A 1 131 ? 6.119 0.097 5.244 1.00 95.31 131 ASN A CA 1
ATOM 1089 C C . ASN A 1 131 ? 5.875 -1.373 5.615 1.00 95.31 131 ASN A C 1
ATOM 1091 O O . ASN A 1 131 ? 4.954 -1.640 6.385 1.00 95.31 131 ASN A O 1
ATOM 1095 N N . LEU A 1 132 ? 6.690 -2.311 5.118 1.00 95.31 132 LEU A N 1
ATOM 1096 C CA . LEU A 1 132 ? 6.568 -3.731 5.469 1.00 95.31 132 LEU A CA 1
ATOM 1097 C C . LEU A 1 132 ? 6.855 -3.976 6.953 1.00 95.31 132 LEU A C 1
ATOM 1099 O O . LEU A 1 132 ? 6.118 -4.714 7.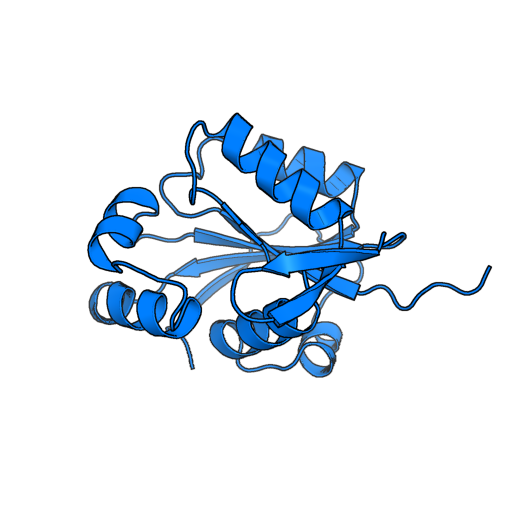606 1.00 95.31 132 LEU A O 1
ATOM 1103 N N . THR A 1 133 ? 7.864 -3.302 7.506 1.00 94.88 133 THR A N 1
ATOM 1104 C CA . THR A 1 133 ? 8.201 -3.416 8.930 1.00 94.88 133 THR A CA 1
ATOM 1105 C C . THR A 1 133 ? 7.049 -2.926 9.801 1.00 94.88 133 THR A C 1
ATOM 1107 O O . THR A 1 133 ? 6.648 -3.627 10.725 1.00 94.88 133 THR A O 1
ATOM 1110 N N . LEU A 1 134 ? 6.461 -1.768 9.490 1.00 94.69 134 LEU A N 1
ATOM 1111 C CA . LEU A 1 134 ? 5.341 -1.241 10.271 1.00 94.69 134 LEU A CA 1
ATOM 1112 C C . LEU A 1 134 ? 4.066 -2.084 10.129 1.00 94.69 134 LEU A C 1
ATOM 1114 O O . LEU A 1 134 ? 3.370 -2.299 11.119 1.00 94.69 134 LEU A O 1
ATOM 1118 N N . LEU A 1 135 ? 3.741 -2.537 8.913 1.00 95.06 135 LEU A N 1
ATOM 1119 C CA . LEU A 1 135 ? 2.497 -3.265 8.635 1.00 95.06 135 LEU A CA 1
ATOM 1120 C C . LEU A 1 135 ? 2.546 -4.737 9.059 1.00 95.06 135 LEU A C 1
ATOM 1122 O O . LEU A 1 135 ? 1.510 -5.282 9.427 1.00 95.06 135 LEU A O 1
ATOM 1126 N N . PHE A 1 136 ? 3.711 -5.383 8.976 1.00 94.19 136 PHE A N 1
ATOM 1127 C CA . PHE A 1 136 ? 3.843 -6.838 9.125 1.00 94.19 136 PHE A CA 1
ATOM 1128 C C . PHE A 1 136 ? 4.944 -7.267 10.102 1.00 94.19 136 PHE A C 1
ATOM 1130 O O . PHE A 1 136 ? 5.107 -8.462 10.343 1.00 94.19 136 PHE A O 1
ATOM 1137 N N . GLY A 1 137 ? 5.721 -6.330 10.653 1.00 94.75 137 GLY A N 1
ATOM 1138 C CA . GLY A 1 137 ? 6.815 -6.642 11.575 1.00 94.75 137 GLY A CA 1
ATOM 1139 C C . GLY A 1 137 ? 8.027 -7.301 10.936 1.00 94.75 137 GLY A C 1
ATOM 1140 O O . GLY A 1 137 ? 8.840 -7.889 11.647 1.00 94.75 137 GLY A O 1
ATOM 1141 N N . LYS A 1 138 ? 8.139 -7.258 9.605 1.00 93.25 138 LYS A N 1
ATOM 1142 C CA . LYS A 1 138 ? 9.182 -7.956 8.851 1.00 93.25 138 LYS A CA 1
ATOM 1143 C C . LYS A 1 138 ? 9.882 -7.013 7.887 1.00 93.25 138 LYS A C 1
ATOM 1145 O O . LYS A 1 138 ? 9.243 -6.205 7.218 1.00 93.25 138 LYS A O 1
ATOM 1150 N N . ASN A 1 139 ? 11.198 -7.172 7.789 1.00 91.50 139 ASN A N 1
ATOM 1151 C CA . ASN A 1 139 ? 11.967 -6.596 6.692 1.00 91.50 139 ASN A CA 1
ATOM 1152 C C . ASN A 1 139 ? 11.587 -7.290 5.359 1.00 91.50 139 ASN A C 1
ATOM 1154 O O . ASN A 1 139 ? 11.022 -8.389 5.388 1.00 91.50 139 ASN A O 1
ATOM 1158 N N . PRO A 1 140 ? 11.913 -6.699 4.193 1.00 91.38 140 PRO A N 1
ATOM 1159 C CA . PRO A 1 140 ? 11.530 -7.258 2.895 1.00 91.38 140 PRO A CA 1
ATOM 1160 C C . PRO A 1 140 ? 11.996 -8.700 2.664 1.00 91.38 140 PRO A C 1
ATOM 1162 O O . PRO A 1 140 ? 11.225 -9.511 2.164 1.00 91.38 140 PRO A O 1
ATOM 1165 N N . HIS A 1 141 ? 13.224 -9.037 3.069 1.00 90.62 141 HIS A N 1
ATOM 1166 C CA . HIS A 1 141 ? 13.804 -10.363 2.849 1.00 90.62 141 HIS A CA 1
ATOM 1167 C C . HIS A 1 141 ? 13.071 -11.462 3.628 1.00 90.62 141 HIS A C 1
ATOM 1169 O O . HIS A 1 141 ? 12.814 -12.539 3.094 1.00 90.62 141 HIS A O 1
ATOM 1175 N N . ASP A 1 142 ? 12.718 -11.211 4.889 1.00 92.12 142 ASP A N 1
ATOM 1176 C CA . ASP A 1 142 ? 11.971 -12.185 5.688 1.00 92.12 142 ASP A CA 1
ATOM 1177 C C . ASP A 1 142 ? 10.494 -12.236 5.305 1.00 92.12 142 ASP A C 1
ATOM 1179 O O . ASP A 1 142 ? 9.893 -13.304 5.367 1.00 92.12 142 ASP A O 1
ATOM 1183 N N . PHE A 1 143 ? 9.922 -11.108 4.880 1.00 94.19 143 PHE A N 1
ATOM 1184 C CA . PHE A 1 143 ? 8.557 -11.062 4.367 1.00 94.19 143 PHE A CA 1
ATOM 1185 C C . PHE A 1 143 ? 8.415 -11.849 3.057 1.00 94.19 143 PHE A C 1
ATOM 1187 O O . PHE A 1 143 ? 7.450 -12.589 2.890 1.00 94.19 143 PHE A O 1
ATOM 1194 N N . GLU A 1 144 ? 9.392 -11.753 2.148 1.00 93.44 144 GLU A N 1
ATOM 1195 C CA . GLU A 1 144 ? 9.339 -12.422 0.844 1.00 93.44 144 GLU A CA 1
ATOM 1196 C C . GLU A 1 144 ? 9.267 -13.951 0.937 1.00 93.44 144 GLU A C 1
ATOM 1198 O O . GLU A 1 144 ? 8.603 -14.581 0.117 1.00 93.44 144 GLU A O 1
ATOM 1203 N N . LYS A 1 145 ? 9.892 -14.552 1.955 1.00 92.75 145 LYS A N 1
ATOM 1204 C CA . LYS A 1 145 ? 9.880 -16.010 2.173 1.00 92.75 145 LYS A CA 1
ATOM 1205 C C . LYS A 1 145 ? 8.481 -16.574 2.435 1.00 92.75 145 LYS A C 1
ATOM 1207 O O . LYS A 1 145 ? 8.262 -17.759 2.204 1.00 92.75 145 LYS A O 1
ATOM 1212 N N . ASP A 1 146 ? 7.560 -15.742 2.920 1.00 92.62 146 ASP A N 1
ATOM 1213 C CA . ASP A 1 146 ? 6.178 -16.137 3.208 1.00 92.62 146 ASP A CA 1
ATOM 1214 C C . ASP A 1 146 ? 5.224 -15.870 2.034 1.00 92.62 146 ASP A C 1
ATOM 1216 O O . ASP A 1 146 ? 4.055 -16.273 2.076 1.00 92.62 146 ASP A O 1
ATOM 1220 N N . LEU A 1 147 ? 5.686 -15.153 1.005 1.00 94.38 147 LEU A N 1
ATOM 1221 C CA . LEU A 1 147 ? 4.867 -14.795 -0.146 1.00 94.38 147 LEU A CA 1
ATOM 1222 C C . LEU A 1 147 ? 4.822 -15.945 -1.155 1.00 94.38 147 LEU A C 1
ATOM 1224 O O . LEU A 1 147 ? 5.855 -16.555 -1.443 1.00 94.38 147 LEU A O 1
ATOM 1228 N N . PRO A 1 148 ? 3.661 -16.209 -1.778 1.00 95.44 148 PRO A N 1
ATOM 1229 C CA . PRO A 1 148 ? 3.624 -17.104 -2.923 1.00 95.44 148 PRO A CA 1
ATOM 1230 C C . PRO A 1 148 ? 4.354 -16.459 -4.116 1.00 95.44 148 PRO A C 1
ATOM 1232 O O . PRO A 1 148 ? 4.653 -15.260 -4.121 1.00 95.44 148 PRO A O 1
ATOM 1235 N N . GLU A 1 149 ? 4.650 -17.248 -5.149 1.00 93.12 149 GLU A N 1
ATOM 1236 C CA . GLU A 1 149 ? 5.226 -16.717 -6.394 1.00 93.12 149 GLU A CA 1
ATOM 1237 C C . GLU A 1 149 ? 4.258 -15.754 -7.095 1.00 93.12 149 GLU A C 1
ATOM 1239 O O . GLU A 1 149 ? 4.679 -14.713 -7.593 1.00 93.12 149 GLU A O 1
ATOM 1244 N N . GLU A 1 150 ? 2.959 -16.060 -7.061 1.00 96.38 150 GLU A N 1
ATOM 1245 C CA . GLU A 1 150 ? 1.895 -15.243 -7.636 1.00 96.38 150 GLU A CA 1
ATOM 1246 C C . GLU A 1 150 ? 0.611 -15.351 -6.800 1.00 96.38 150 GLU A C 1
ATOM 1248 O O . GLU A 1 150 ? 0.306 -16.379 -6.187 1.00 96.38 150 GLU A O 1
ATOM 1253 N N . TRP A 1 151 ? -0.150 -14.263 -6.772 1.00 97.62 151 TRP A N 1
ATOM 1254 C CA . TRP A 1 151 ? -1.405 -14.157 -6.052 1.00 97.62 151 TRP A CA 1
ATOM 1255 C C . TRP A 1 151 ? -2.506 -15.008 -6.692 1.00 97.62 151 TRP A C 1
ATOM 1257 O O . TRP A 1 151 ? -2.854 -14.853 -7.859 1.00 97.62 151 TRP A O 1
ATOM 1267 N N . ASN A 1 152 ? -3.146 -15.849 -5.883 1.00 95.25 152 ASN A N 1
ATOM 1268 C CA . ASN A 1 152 ? -4.201 -16.770 -6.317 1.00 95.25 152 ASN A CA 1
ATOM 1269 C C . ASN A 1 152 ? -5.608 -16.140 -6.427 1.00 95.25 152 ASN A C 1
ATOM 1271 O O . ASN A 1 152 ? -6.587 -16.860 -6.620 1.00 95.25 152 ASN A O 1
ATOM 1275 N N . GLY A 1 153 ? -5.741 -14.825 -6.237 1.00 95.00 153 GLY A N 1
ATOM 1276 C CA . 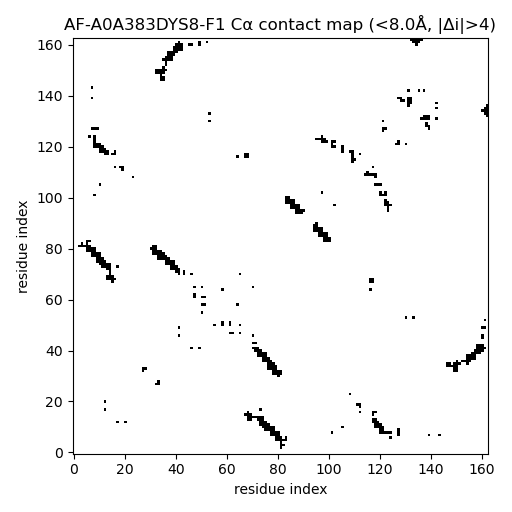GLY A 1 153 ? -7.030 -14.125 -6.248 1.00 95.00 153 GLY A CA 1
ATOM 1277 C C . GLY A 1 153 ? -7.744 -14.029 -4.890 1.00 95.00 153 GLY A C 1
ATOM 1278 O O . GLY A 1 153 ? -8.768 -13.355 -4.801 1.00 95.00 153 GLY A O 1
ATOM 1279 N N . SER A 1 154 ? -7.225 -14.649 -3.823 1.00 96.25 154 SER A N 1
ATOM 1280 C CA . SER A 1 154 ? -7.826 -14.580 -2.480 1.00 96.25 154 SER A CA 1
ATOM 1281 C C . SER A 1 154 ? -7.308 -13.399 -1.653 1.00 96.25 154 SER A C 1
ATOM 1283 O O . SER A 1 154 ? -6.109 -13.167 -1.573 1.00 96.25 154 SER A O 1
ATOM 1285 N N . ILE A 1 155 ? -8.202 -12.647 -1.010 1.00 97.38 155 ILE A N 1
ATOM 1286 C CA . ILE A 1 155 ? -7.814 -11.530 -0.134 1.00 97.38 155 ILE A CA 1
ATOM 1287 C C . ILE A 1 155 ? -7.691 -12.040 1.303 1.00 97.38 155 ILE A C 1
ATOM 1289 O O . ILE A 1 155 ? -8.660 -12.549 1.871 1.00 97.38 155 ILE A O 1
AT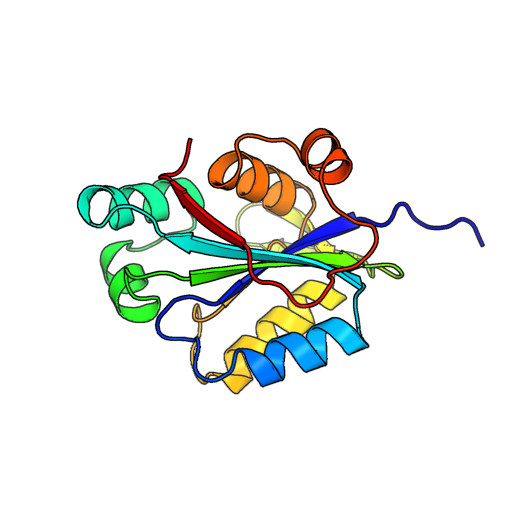OM 1293 N N . LYS A 1 156 ? -6.513 -11.878 1.909 1.00 97.38 156 LYS A N 1
ATOM 1294 C CA . LYS A 1 156 ? -6.253 -12.264 3.303 1.00 97.38 156 LYS A CA 1
ATOM 1295 C C . LYS A 1 156 ? -6.701 -11.151 4.246 1.00 97.38 156 LYS A C 1
ATOM 1297 O O . LYS A 1 156 ? -6.289 -10.007 4.088 1.00 97.38 156 LYS A O 1
ATOM 1302 N N . ASN A 1 157 ? -7.534 -11.464 5.234 1.00 97.12 157 ASN A N 1
ATOM 1303 C CA . ASN A 1 157 ? -7.937 -10.482 6.244 1.00 97.12 157 ASN A CA 1
ATOM 1304 C C . ASN A 1 157 ? -6.898 -10.400 7.356 1.00 97.12 157 ASN A C 1
ATOM 1306 O O . ASN A 1 157 ? -6.414 -11.427 7.832 1.00 97.12 157 ASN A O 1
ATOM 1310 N N . LEU A 1 158 ? -6.594 -9.180 7.780 1.00 95.00 158 LEU A N 1
ATOM 1311 C CA . LEU A 1 158 ? -5.590 -8.918 8.788 1.00 95.00 158 LEU A CA 1
ATOM 1312 C C . LEU A 1 158 ? -6.045 -7.756 9.687 1.00 95.00 158 LEU A C 1
ATOM 1314 O O . LEU A 1 158 ? -6.151 -6.612 9.248 1.00 95.00 158 LEU A O 1
ATOM 1318 N N . GLU A 1 159 ? -6.326 -8.057 10.953 1.00 94.56 159 GLU A N 1
ATOM 1319 C CA . GLU A 1 159 ? -6.666 -7.055 11.967 1.00 94.56 159 GLU A CA 1
ATOM 1320 C C . GLU A 1 159 ? -5.492 -6.917 12.944 1.00 94.56 159 GLU A C 1
ATOM 1322 O O . GLU A 1 159 ? -5.308 -7.751 13.828 1.00 94.56 159 GLU A O 1
ATOM 1327 N N . LEU A 1 160 ? -4.670 -5.885 12.758 1.00 91.88 160 LEU A N 1
ATOM 1328 C CA . LEU A 1 160 ? -3.604 -5.507 13.687 1.00 91.88 160 LEU A CA 1
ATOM 1329 C C . LEU A 1 160 ? -3.348 -4.008 13.612 1.00 91.88 160 LEU A C 1
ATOM 1331 O O . LEU A 1 160 ? -3.560 -3.399 12.569 1.00 91.88 160 LEU A O 1
ATOM 1335 N N . ASP A 1 161 ? -2.832 -3.434 14.691 1.00 93.88 161 ASP A N 1
ATOM 1336 C CA . ASP A 1 161 ? -2.222 -2.108 14.658 1.00 93.88 161 ASP A CA 1
ATOM 1337 C C . ASP A 1 161 ? -0.744 -2.195 14.260 1.00 93.88 161 ASP A C 1
ATOM 1339 O O . ASP A 1 161 ? -0.148 -3.272 14.270 1.00 93.88 161 ASP A O 1
ATOM 1343 N N . LEU A 1 162 ? -0.152 -1.054 13.893 1.00 90.00 162 LEU A N 1
ATOM 1344 C CA . LEU A 1 162 ? 1.265 -1.009 13.533 1.00 90.00 162 LEU A CA 1
ATOM 1345 C C . LEU A 1 162 ? 2.140 -1.408 14.725 1.00 90.00 162 LEU A C 1
ATOM 1347 O O . LEU A 1 162 ? 1.891 -0.960 15.851 1.00 90.00 162 LEU A O 1
ATOM 1351 N N . ILE A 1 163 ? 3.192 -2.182 14.453 1.00 77.56 163 ILE A N 1
ATOM 1352 C CA . ILE A 1 163 ? 4.196 -2.570 15.458 1.00 77.56 163 ILE A CA 1
ATOM 1353 C C . ILE A 1 163 ? 5.006 -1.357 15.870 1.00 77.56 163 ILE A C 1
ATOM 1355 O O . ILE A 1 163 ? 5.469 -0.601 14.982 1.00 77.56 163 ILE A O 1
#

Secondary structure (DSSP, 8-state):
-----PEEEEEEE-GGGGGGHHHHHHHHHHHSEEEEEEEEE--TTTHHHHHHHHHGGG-S-HHHHHHHH-SS-EEEEEEEESS--EEEEE-SS-EEEEEHHHHHHHHHHHHHHTSTTSEEE--SHHHHHHHHHHHHS--HHHHHTTS-SS--SPPEEEE----